Protein AF-A0A5J9SHT8-F1 (afdb_monomer_lite)

Foldseek 3Di:
DADQEDEAAQNQVVCVVPDDPLVVVVVNVVRHDVNGDYHYHHDPVRVVRNVVNVVVVVDDDD

pLDDT: mean 90.97, std 7.61, range [51.78, 97.31]

Sequence (62 aa):
MSYDLLHADELFSKLKPRCKVLPVIVEVDRILRPNGKFIVRDDKETVDEVQRVVRSLQWRSG

Structure (mmCIF, N/CA/C/O backbone):
data_AF-A0A5J9SHT8-F1
#
_entry.id   AF-A0A5J9SHT8-F1
#
loop_
_atom_site.group_PDB
_atom_site.id
_atom_site.type_symbol
_atom_site.label_atom_id
_atom_site.label_alt_id
_atom_site.label_comp_id
_atom_site.label_asym_id
_atom_site.label_entity_id
_atom_site.label_seq_id
_atom_site.pdbx_PDB_ins_code
_atom_site.Cartn_x
_atom_site.Cartn_y
_atom_site.Cartn_z
_atom_site.occupancy
_atom_site.B_iso_or_equiv
_atom_site.auth_seq_id
_atom_site.auth_comp_id
_atom_site.auth_asym_id
_atom_site.auth_atom_id
_atom_site.pdbx_PDB_model_num
ATOM 1 N N . MET A 1 1 ? 16.486 -5.074 -8.308 1.00 51.78 1 MET A N 1
ATOM 2 C CA . MET A 1 1 ? 15.554 -6.187 -8.590 1.00 51.78 1 MET A CA 1
ATOM 3 C C . MET A 1 1 ? 14.164 -5.695 -8.228 1.00 51.78 1 MET A C 1
ATOM 5 O O . MET A 1 1 ? 13.921 -5.468 -7.055 1.00 51.78 1 MET A O 1
ATOM 9 N N . SER A 1 2 ? 13.326 -5.387 -9.212 1.00 71.62 2 SER A N 1
ATOM 10 C CA . SER A 1 2 ? 11.977 -4.830 -9.025 1.00 71.62 2 SER A CA 1
ATOM 11 C C . SER A 1 2 ? 10.930 -5.876 -9.417 1.00 71.62 2 SER A C 1
ATOM 13 O O . SER A 1 2 ? 11.246 -6.788 -10.181 1.00 71.62 2 SER A O 1
ATOM 15 N N . TYR A 1 3 ? 9.732 -5.801 -8.840 1.00 84.00 3 TYR A N 1
ATOM 16 C CA . TYR A 1 3 ? 8.699 -6.832 -8.993 1.00 84.00 3 TYR A CA 1
ATOM 17 C C . TYR A 1 3 ? 7.717 -6.467 -10.109 1.00 84.00 3 TYR A C 1
ATOM 19 O O . TYR A 1 3 ? 7.349 -5.302 -10.258 1.00 84.00 3 TYR A O 1
ATOM 27 N N . ASP A 1 4 ? 7.278 -7.468 -10.873 1.00 87.81 4 ASP A N 1
ATOM 28 C CA . ASP A 1 4 ? 6.247 -7.309 -11.913 1.00 87.81 4 ASP A CA 1
ATOM 29 C C . ASP A 1 4 ? 4.829 -7.539 -11.369 1.00 87.81 4 ASP A C 1
ATOM 31 O O . ASP A 1 4 ? 3.847 -7.067 -11.943 1.00 87.81 4 ASP A O 1
ATOM 35 N N . LEU A 1 5 ? 4.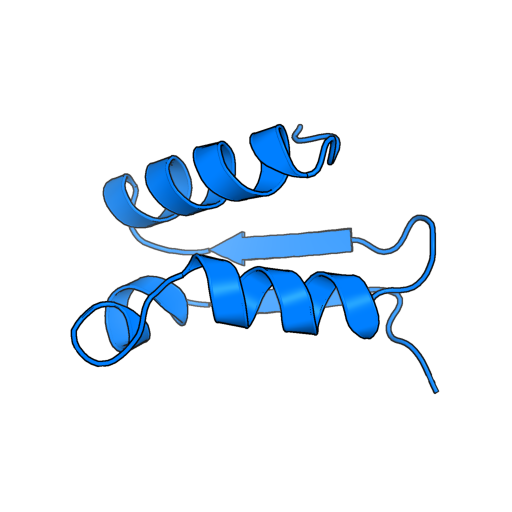719 -8.255 -10.248 1.00 92.62 5 LEU A N 1
ATOM 36 C CA . LEU A 1 5 ? 3.469 -8.530 -9.556 1.00 92.62 5 LEU A CA 1
ATOM 37 C C . LEU A 1 5 ? 3.698 -8.491 -8.046 1.00 92.62 5 LEU A C 1
ATOM 39 O O . LEU A 1 5 ? 4.600 -9.150 -7.531 1.00 92.62 5 LEU A O 1
ATOM 43 N N . LEU A 1 6 ? 2.836 -7.763 -7.347 1.00 94.31 6 LEU A N 1
ATOM 44 C CA . LEU A 1 6 ? 2.729 -7.780 -5.894 1.00 94.31 6 LEU A CA 1
ATOM 45 C C . LEU A 1 6 ? 1.299 -8.159 -5.512 1.00 94.31 6 LEU A C 1
ATOM 47 O O . LEU A 1 6 ? 0.339 -7.646 -6.088 1.00 94.31 6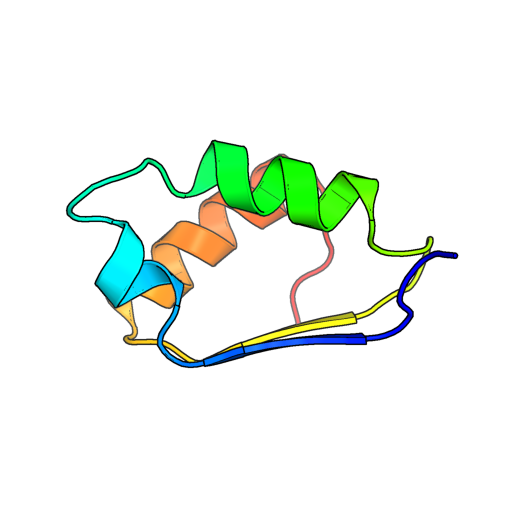 LEU A O 1
ATOM 51 N N . HIS A 1 7 ? 1.165 -9.066 -4.549 1.00 95.56 7 HIS A N 1
ATOM 52 C CA . HIS A 1 7 ? -0.119 -9.514 -4.025 1.00 95.56 7 HIS A CA 1
ATOM 53 C C . HIS A 1 7 ? -0.173 -9.238 -2.525 1.00 95.56 7 HIS A C 1
ATOM 55 O O . HIS A 1 7 ? 0.708 -9.675 -1.783 1.00 95.56 7 HIS A O 1
ATOM 61 N N . ALA A 1 8 ? -1.194 -8.505 -2.094 1.00 95.69 8 ALA A N 1
ATOM 62 C CA . ALA A 1 8 ? -1.473 -8.223 -0.695 1.00 95.69 8 ALA A CA 1
ATOM 63 C C . ALA A 1 8 ? -2.809 -8.869 -0.316 1.00 95.69 8 ALA A C 1
ATOM 65 O O . ALA A 1 8 ? -3.843 -8.502 -0.873 1.00 95.69 8 ALA A O 1
ATOM 66 N N . ASP A 1 9 ? -2.770 -9.812 0.624 1.00 96.81 9 ASP A N 1
ATOM 67 C CA . ASP A 1 9 ? -3.938 -10.558 1.102 1.00 96.81 9 ASP A CA 1
ATOM 68 C C . ASP A 1 9 ? -4.164 -10.263 2.587 1.00 96.81 9 ASP A C 1
ATOM 70 O O . ASP A 1 9 ? -3.306 -10.562 3.422 1.00 96.81 9 ASP A O 1
ATOM 74 N N . GLU A 1 10 ? -5.275 -9.591 2.895 1.00 96.06 10 GLU A N 1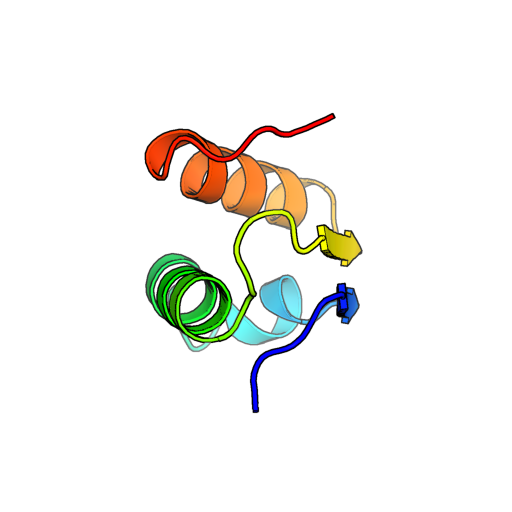
ATOM 75 C CA . GLU A 1 10 ? -5.650 -9.101 4.232 1.00 96.06 10 GLU A CA 1
ATOM 76 C C . GLU A 1 10 ? -4.563 -8.248 4.921 1.00 96.06 10 GLU A C 1
ATOM 78 O O . GLU A 1 10 ? -4.513 -8.125 6.148 1.00 96.06 10 GLU A O 1
ATOM 83 N N . LEU A 1 11 ? -3.623 -7.700 4.147 1.00 95.50 11 LEU A N 1
ATOM 84 C CA . LEU A 1 11 ? -2.472 -6.975 4.678 1.00 95.50 11 LEU A CA 1
ATOM 85 C C . LEU A 1 11 ? -2.907 -5.654 5.309 1.00 95.50 11 LEU A C 1
ATOM 87 O O . LEU A 1 11 ? -2.434 -5.292 6.386 1.00 95.50 11 LEU A O 1
ATOM 91 N N . PHE A 1 12 ? -3.769 -4.908 4.623 1.00 95.50 12 PHE A N 1
ATOM 92 C CA . PHE A 1 12 ? -4.075 -3.534 4.987 1.00 95.50 12 PHE A CA 1
ATOM 93 C C . PHE A 1 12 ? -5.048 -3.479 6.160 1.00 95.50 12 PHE A C 1
ATOM 95 O O . PHE A 1 12 ? -4.821 -2.685 7.070 1.00 95.50 12 PHE A O 1
ATOM 102 N N . SER A 1 13 ? -6.054 -4.352 6.214 1.00 94.94 13 SER A N 1
ATOM 103 C CA . SER A 1 13 ? -6.972 -4.442 7.360 1.00 94.94 13 SER A CA 1
ATOM 104 C C . SER A 1 13 ? -6.241 -4.787 8.658 1.00 94.94 13 SER A C 1
ATOM 106 O O . SER A 1 13 ? -6.522 -4.206 9.707 1.00 94.94 13 SER A O 1
ATOM 108 N N . LYS A 1 14 ? -5.219 -5.648 8.586 1.00 94.62 14 LYS A N 1
ATOM 109 C CA . LYS A 1 14 ? -4.344 -5.987 9.724 1.00 94.62 14 LYS A CA 1
ATOM 110 C C . LYS A 1 14 ? -3.357 -4.876 10.085 1.00 94.62 14 LYS A C 1
ATOM 112 O O . LYS A 1 14 ? -2.918 -4.791 11.234 1.00 94.62 14 LYS A O 1
ATOM 117 N N . LEU A 1 15 ? -2.982 -4.041 9.119 1.00 91.94 15 LEU A N 1
ATOM 118 C CA . LEU A 1 15 ? -1.959 -3.006 9.276 1.00 91.94 15 LEU A CA 1
ATOM 119 C C . LEU A 1 15 ? -2.532 -1.655 9.723 1.00 91.94 15 LEU A C 1
ATOM 121 O O . LEU A 1 15 ? -1.890 -0.963 10.514 1.00 91.94 15 LEU A O 1
ATOM 125 N N . LYS A 1 16 ? -3.750 -1.306 9.299 1.00 87.69 16 LYS A N 1
ATOM 126 C CA . LYS A 1 16 ? -4.466 -0.068 9.656 1.00 87.69 16 LYS A CA 1
ATOM 127 C C . LYS A 1 16 ? -4.488 0.274 11.153 1.00 87.69 16 LYS A C 1
ATOM 129 O O . LYS A 1 16 ? -4.308 1.448 11.472 1.00 87.69 16 LYS A O 1
ATOM 134 N N . PRO A 1 17 ? -4.641 -0.685 12.092 1.00 90.69 17 PRO A N 1
ATOM 135 C CA . PRO A 1 17 ? -4.604 -0.374 13.523 1.00 90.69 17 PRO A CA 1
ATOM 136 C C . PRO A 1 17 ? -3.245 0.150 14.011 1.00 90.69 17 PRO A C 1
ATOM 138 O O . PRO A 1 17 ? -3.157 0.715 15.097 1.00 90.69 17 PRO A O 1
ATOM 141 N N . ARG A 1 18 ? -2.171 -0.076 13.244 1.00 90.44 18 ARG A N 1
ATOM 142 C CA . ARG A 1 18 ? -0.786 0.242 13.626 1.00 90.44 18 ARG A CA 1
ATOM 143 C C . ARG A 1 18 ? -0.147 1.300 12.734 1.00 90.44 18 ARG A C 1
ATOM 145 O O . ARG A 1 18 ? 0.748 2.013 13.181 1.00 90.44 18 ARG A O 1
ATOM 152 N N . CYS A 1 19 ? -0.557 1.386 11.472 1.00 86.38 19 CYS A N 1
ATOM 153 C CA . CYS A 1 19 ? 0.108 2.192 10.458 1.00 86.38 19 CYS A CA 1
ATOM 154 C C . CYS A 1 19 ? -0.894 2.768 9.453 1.00 86.38 19 CYS A C 1
ATOM 156 O O . CYS A 1 19 ? -1.945 2.195 9.182 1.00 86.38 19 CYS A O 1
ATOM 158 N N . LYS A 1 20 ? -0.526 3.900 8.849 1.00 90.88 20 LYS A N 1
ATOM 159 C CA . LYS A 1 20 ? -1.290 4.499 7.748 1.00 90.88 20 LYS A CA 1
ATOM 160 C C . LYS A 1 20 ? -1.085 3.685 6.465 1.00 90.88 20 LYS A C 1
ATOM 162 O O . LYS A 1 20 ? 0.017 3.202 6.214 1.00 90.88 20 LYS A O 1
ATOM 167 N N . VAL A 1 21 ? -2.117 3.606 5.623 1.00 92.62 21 VAL A N 1
ATOM 168 C CA . VAL A 1 21 ? -2.074 2.898 4.328 1.00 92.62 21 VAL A CA 1
ATOM 169 C C . VAL A 1 21 ? -1.129 3.580 3.330 1.00 92.62 21 VAL A C 1
ATOM 171 O O . VAL A 1 21 ? -0.369 2.906 2.640 1.00 92.62 21 VAL A O 1
ATOM 174 N N . LEU A 1 22 ? -1.125 4.918 3.284 1.00 93.31 22 LEU A N 1
ATOM 175 C CA . LEU A 1 22 ? -0.351 5.693 2.305 1.00 93.31 22 LEU A CA 1
ATOM 176 C C . LEU A 1 22 ? 1.162 5.372 2.303 1.00 93.31 22 LEU A C 1
ATOM 178 O O . LEU A 1 22 ? 1.669 5.063 1.229 1.00 93.31 22 LEU A O 1
ATOM 182 N N . PRO A 1 23 ? 1.888 5.379 3.441 1.00 93.12 23 PRO A N 1
ATOM 183 C CA . PRO A 1 23 ? 3.304 5.003 3.468 1.00 93.12 23 PRO A CA 1
ATOM 184 C C . PRO A 1 23 ? 3.595 3.616 2.887 1.00 93.12 23 PRO A C 1
ATOM 186 O O . PRO A 1 23 ? 4.594 3.438 2.201 1.00 93.12 23 PRO A O 1
ATOM 189 N N . VAL A 1 24 ? 2.712 2.641 3.123 1.00 94.00 24 VAL A N 1
ATOM 190 C CA . VAL A 1 24 ? 2.875 1.289 2.571 1.00 94.00 24 VAL A CA 1
ATOM 191 C C . VAL A 1 24 ? 2.731 1.316 1.054 1.00 94.00 24 VAL A C 1
ATOM 193 O O . VAL A 1 24 ? 3.567 0.754 0.357 1.00 94.00 24 VAL A O 1
ATOM 196 N N . ILE A 1 25 ? 1.715 2.009 0.533 1.00 94.44 25 ILE A N 1
ATOM 197 C CA . ILE A 1 25 ? 1.509 2.143 -0.915 1.00 94.44 25 ILE A CA 1
ATOM 198 C C . ILE A 1 25 ? 2.682 2.872 -1.588 1.00 94.44 25 ILE A C 1
ATOM 200 O O . ILE A 1 25 ? 3.075 2.482 -2.681 1.00 94.44 25 ILE A O 1
ATOM 204 N N . VAL A 1 26 ? 3.282 3.876 -0.940 1.00 93.31 26 VAL A N 1
ATOM 205 C CA . VAL A 1 26 ? 4.478 4.567 -1.463 1.00 93.31 26 VAL A CA 1
ATOM 206 C C . VAL A 1 26 ? 5.668 3.612 -1.594 1.00 93.31 26 VAL A C 1
ATOM 208 O O . VAL A 1 26 ? 6.379 3.648 -2.596 1.00 93.31 26 VAL A O 1
ATOM 211 N N . GLU A 1 27 ? 5.874 2.712 -0.631 1.00 93.00 27 GLU A N 1
ATOM 212 C CA . GLU A 1 27 ? 6.920 1.692 -0.762 1.00 93.00 27 GLU A CA 1
ATOM 213 C C . GLU A 1 27 ? 6.597 0.666 -1.853 1.00 93.00 27 GLU A C 1
ATOM 215 O O . GLU A 1 27 ? 7.506 0.252 -2.571 1.00 93.00 27 GLU A O 1
ATOM 220 N N . VAL A 1 28 ? 5.321 0.291 -2.022 1.00 93.62 28 VAL A N 1
ATOM 221 C CA . VAL A 1 28 ? 4.871 -0.559 -3.139 1.00 93.62 28 VAL A CA 1
ATOM 222 C C . VAL A 1 28 ? 5.175 0.121 -4.478 1.00 93.62 28 VAL A C 1
ATOM 224 O O . VAL A 1 28 ? 5.758 -0.520 -5.347 1.00 93.62 28 VAL A O 1
ATOM 227 N N . ASP A 1 29 ? 4.857 1.409 -4.631 1.00 90.94 29 ASP A N 1
ATOM 228 C CA . ASP A 1 29 ? 5.169 2.211 -5.825 1.00 90.94 29 ASP A CA 1
ATOM 229 C C . ASP A 1 29 ? 6.669 2.233 -6.133 1.00 90.94 29 ASP A C 1
ATOM 231 O O . ASP A 1 29 ? 7.079 1.991 -7.266 1.00 90.94 29 ASP A O 1
ATOM 235 N N . ARG A 1 30 ? 7.504 2.401 -5.102 1.00 91.56 30 ARG A N 1
ATOM 236 C CA . ARG A 1 30 ? 8.965 2.433 -5.242 1.00 91.56 30 ARG A CA 1
ATOM 237 C C . ARG A 1 30 ? 9.559 1.116 -5.757 1.00 91.56 30 ARG A C 1
ATOM 239 O O . ARG A 1 30 ? 10.594 1.140 -6.428 1.00 91.56 30 ARG A O 1
ATOM 246 N N . ILE A 1 31 ? 8.974 -0.032 -5.402 1.00 92.81 31 ILE A N 1
ATOM 247 C CA . ILE A 1 31 ? 9.518 -1.362 -5.745 1.00 92.81 31 ILE A CA 1
ATOM 248 C C . ILE A 1 31 ? 8.845 -2.011 -6.962 1.00 92.81 31 ILE A C 1
ATOM 250 O O . ILE A 1 31 ? 9.425 -2.929 -7.561 1.00 92.81 31 ILE A O 1
ATOM 254 N N . LEU A 1 32 ? 7.632 -1.575 -7.310 1.00 91.25 32 LEU A N 1
ATOM 255 C CA . LEU A 1 32 ? 6.886 -2.072 -8.457 1.00 91.25 32 LEU A CA 1
ATOM 256 C C . LEU A 1 32 ? 7.503 -1.506 -9.741 1.00 91.25 32 LEU A C 1
ATOM 258 O O . LEU A 1 32 ? 7.789 -0.315 -9.846 1.00 91.25 32 LEU A O 1
ATOM 262 N N . ARG A 1 33 ? 7.750 -2.361 -10.739 1.00 88.38 33 ARG A N 1
ATOM 263 C CA . ARG A 1 33 ? 8.223 -1.869 -12.040 1.00 88.38 33 ARG A CA 1
ATOM 264 C C . ARG A 1 33 ? 7.164 -1.007 -12.724 1.00 88.38 33 ARG A C 1
ATOM 266 O O . ARG A 1 33 ? 5.971 -1.227 -12.511 1.00 88.38 33 ARG A O 1
ATOM 273 N N . PRO A 1 34 ? 7.573 -0.111 -13.642 1.00 85.88 34 PRO A N 1
ATOM 274 C CA . PRO A 1 34 ? 6.646 0.460 -14.609 1.00 85.88 34 PRO A CA 1
ATOM 275 C C . PRO A 1 34 ? 5.821 -0.654 -15.273 1.00 85.88 34 PRO A C 1
ATOM 277 O O . PRO A 1 34 ? 6.385 -1.641 -15.743 1.00 85.88 34 PRO A O 1
ATOM 280 N N . ASN A 1 35 ? 4.495 -0.497 -15.304 1.00 84.69 35 ASN A N 1
ATOM 281 C CA . ASN A 1 35 ? 3.515 -1.490 -15.782 1.00 84.69 35 ASN A CA 1
ATOM 282 C C . ASN A 1 35 ? 3.360 -2.767 -14.934 1.00 84.69 35 ASN A C 1
ATOM 284 O O . ASN A 1 35 ? 2.642 -3.682 -15.346 1.00 84.69 35 ASN A O 1
ATOM 288 N N . GLY A 1 36 ? 3.992 -2.842 -13.763 1.00 90.31 36 GLY A N 1
ATOM 289 C CA . GLY A 1 36 ? 3.742 -3.908 -12.802 1.00 90.31 36 GLY A CA 1
ATOM 290 C C . GLY A 1 36 ? 2.302 -3.877 -12.287 1.00 90.31 36 GLY A C 1
ATOM 291 O O . GLY A 1 36 ? 1.608 -2.861 -12.359 1.00 90.31 36 GLY A O 1
ATOM 292 N N . LYS A 1 37 ? 1.836 -5.013 -11.770 1.00 92.06 37 LYS A N 1
ATOM 293 C CA . LYS A 1 37 ? 0.486 -5.156 -11.217 1.00 92.06 37 LYS A CA 1
ATOM 294 C C . LYS A 1 37 ? 0.534 -5.247 -9.699 1.00 92.06 37 LYS A C 1
ATOM 296 O O . LYS A 1 37 ? 1.356 -5.968 -9.139 1.00 92.06 37 LYS A O 1
ATOM 301 N N . PHE A 1 38 ? -0.398 -4.568 -9.045 1.00 95.00 38 PHE A N 1
ATOM 302 C CA . PHE A 1 38 ? -0.630 -4.705 -7.615 1.00 95.00 38 PHE A CA 1
ATOM 303 C C . PHE A 1 38 ? -2.048 -5.212 -7.384 1.00 95.00 38 PHE A C 1
ATOM 305 O O . PHE A 1 38 ? -3.015 -4.547 -7.749 1.00 95.00 38 PHE A O 1
ATOM 312 N N . IL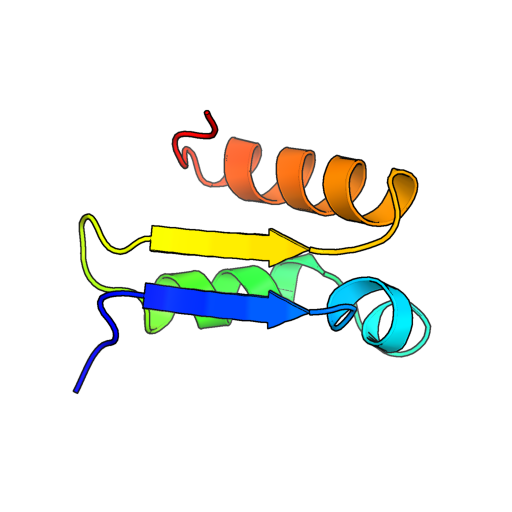E A 1 39 ? -2.165 -6.415 -6.828 1.00 95.31 39 ILE A N 1
ATOM 313 C CA . ILE A 1 39 ? -3.446 -7.047 -6.528 1.00 95.31 39 ILE A CA 1
ATOM 314 C C . ILE A 1 39 ? -3.659 -6.968 -5.022 1.00 95.31 39 ILE A C 1
ATOM 316 O O . ILE A 1 39 ? -2.830 -7.445 -4.246 1.00 95.31 39 ILE A O 1
ATOM 320 N N . VAL A 1 40 ? -4.783 -6.377 -4.626 1.00 96.06 40 VAL A N 1
ATOM 321 C CA . VAL A 1 40 ? -5.171 -6.227 -3.226 1.00 96.06 40 VAL A CA 1
ATOM 322 C C . VAL A 1 40 ? -6.457 -6.991 -2.996 1.00 96.06 40 VAL A C 1
ATOM 324 O O . VAL A 1 40 ? -7.474 -6.717 -3.633 1.00 96.06 40 VAL A O 1
ATOM 327 N N . ARG A 1 41 ? -6.398 -7.941 -2.070 1.00 97.31 41 ARG A N 1
ATOM 328 C CA . ARG A 1 41 ? -7.547 -8.667 -1.556 1.00 97.31 41 ARG A CA 1
ATOM 329 C C . ARG A 1 41 ? -7.680 -8.328 -0.081 1.00 97.31 41 ARG A C 1
ATOM 331 O O . ARG A 1 41 ? -6.813 -8.660 0.717 1.00 97.31 41 ARG A O 1
ATOM 338 N N . ASP A 1 42 ? -8.750 -7.633 0.268 1.00 96.81 42 ASP A N 1
ATOM 339 C CA . ASP A 1 42 ? -9.027 -7.245 1.646 1.00 96.81 42 ASP A CA 1
ATOM 340 C C . ASP A 1 42 ? -10.533 -7.016 1.835 1.00 96.81 42 ASP A C 1
ATOM 342 O O . ASP A 1 42 ? -11.313 -7.176 0.888 1.00 96.81 42 ASP A O 1
ATOM 346 N N . ASP A 1 43 ? -10.952 -6.646 3.044 1.00 96.19 43 ASP A N 1
ATOM 347 C CA . ASP A 1 43 ? -12.331 -6.228 3.286 1.00 96.19 43 ASP A CA 1
ATOM 348 C C . ASP A 1 43 ? -12.707 -4.994 2.440 1.00 96.19 43 ASP A C 1
ATOM 350 O O . ASP A 1 43 ? -11.854 -4.207 2.019 1.00 96.19 43 ASP A O 1
ATOM 354 N N . LYS A 1 44 ? -14.007 -4.816 2.183 1.00 96.00 44 LYS A N 1
ATOM 355 C CA . LYS A 1 44 ? -14.506 -3.774 1.275 1.00 96.00 44 LYS A CA 1
ATOM 356 C C . LYS A 1 44 ? -14.089 -2.360 1.695 1.00 96.00 44 LYS A C 1
ATOM 358 O O . LYS A 1 44 ? -13.669 -1.584 0.843 1.00 96.00 44 LYS A O 1
ATOM 363 N N . GLU A 1 45 ? -14.178 -2.030 2.982 1.00 94.88 45 GLU A N 1
ATOM 364 C CA . GLU A 1 45 ? -13.819 -0.700 3.490 1.00 94.88 45 GLU A CA 1
ATOM 365 C C . GLU A 1 45 ? -12.319 -0.431 3.300 1.00 94.88 45 GLU A C 1
ATOM 367 O O . GLU A 1 45 ? -11.890 0.670 2.938 1.00 94.88 45 GLU A O 1
ATOM 372 N N . THR A 1 46 ? -11.506 -1.465 3.492 1.00 95.56 46 THR A N 1
ATOM 373 C CA . THR A 1 46 ? -10.071 -1.417 3.242 1.00 95.56 46 THR A CA 1
ATOM 374 C C . THR A 1 46 ? -9.718 -1.280 1.774 1.00 95.56 46 THR A C 1
ATOM 376 O O . THR A 1 46 ? -8.887 -0.432 1.438 1.00 95.56 46 THR A O 1
ATOM 379 N N . VAL A 1 47 ? -10.375 -2.029 0.894 1.00 95.69 47 VAL A N 1
ATOM 380 C CA . VAL A 1 47 ? -10.189 -1.885 -0.552 1.00 95.69 47 VAL A CA 1
ATOM 381 C C . VAL A 1 47 ? -10.579 -0.478 -1.012 1.00 95.69 47 VAL A C 1
ATOM 383 O O . VAL A 1 47 ? -9.814 0.137 -1.753 1.00 95.69 47 VA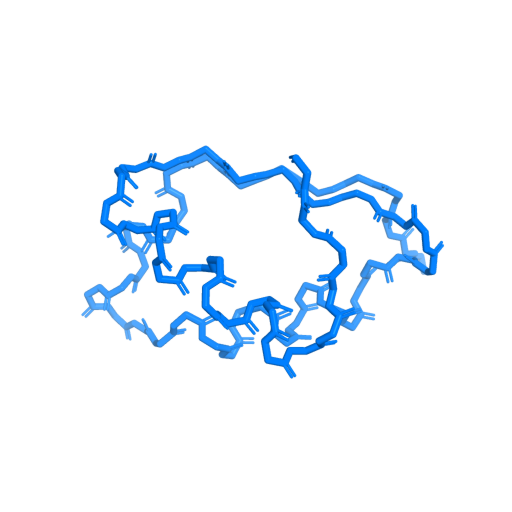L A O 1
ATOM 386 N N . ASP A 1 48 ? -11.691 0.082 -0.527 1.00 95.19 48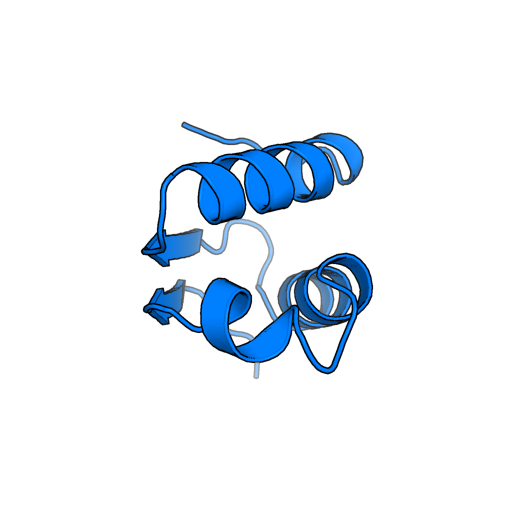 ASP A N 1
ATOM 387 C CA . ASP A 1 48 ? -12.140 1.436 -0.882 1.00 95.19 48 ASP A CA 1
ATOM 388 C C . ASP A 1 48 ? -11.135 2.521 -0.434 1.00 95.19 48 ASP A C 1
ATOM 390 O O . ASP A 1 48 ? -10.889 3.506 -1.140 1.00 95.19 48 ASP A O 1
ATOM 394 N N . GLU A 1 49 ? -10.500 2.356 0.731 1.00 94.38 49 GLU A N 1
ATOM 395 C CA . GLU A 1 49 ? -9.422 3.245 1.179 1.00 94.38 49 GLU A CA 1
ATOM 396 C C . GLU A 1 49 ? -8.174 3.133 0.300 1.00 94.38 49 GLU A C 1
ATOM 398 O O . GLU A 1 49 ? -7.656 4.155 -0.159 1.00 94.38 49 GLU A O 1
ATOM 403 N N . VAL A 1 50 ? -7.719 1.909 0.019 1.00 95.31 50 VAL A N 1
ATOM 404 C CA . VAL A 1 50 ? -6.568 1.672 -0.861 1.00 95.31 50 VAL A CA 1
ATOM 405 C C . VAL A 1 50 ? -6.834 2.255 -2.249 1.00 95.31 50 VAL A C 1
ATOM 407 O O . VAL A 1 50 ? -5.973 2.951 -2.787 1.00 95.31 50 VAL A O 1
ATOM 410 N N . GLN A 1 51 ? -8.038 2.065 -2.798 1.00 94.81 51 GLN A N 1
ATOM 411 C CA . GLN A 1 51 ? -8.447 2.628 -4.085 1.00 94.81 51 GLN A CA 1
ATOM 412 C C . GLN A 1 51 ? -8.357 4.158 -4.114 1.00 94.81 51 GLN A C 1
ATOM 414 O O . GLN A 1 51 ? -7.878 4.723 -5.100 1.00 94.81 51 GLN A O 1
ATOM 419 N N . ARG A 1 52 ? -8.771 4.851 -3.044 1.00 94.06 52 ARG A N 1
ATOM 420 C CA . ARG A 1 52 ? -8.623 6.316 -2.949 1.00 94.06 52 ARG A CA 1
ATOM 421 C C . ARG A 1 52 ? -7.158 6.743 -2.986 1.00 94.06 52 ARG A C 1
ATOM 423 O O . ARG A 1 52 ? -6.822 7.694 -3.690 1.00 94.06 52 ARG A O 1
ATOM 430 N N . VAL A 1 53 ? -6.292 6.025 -2.273 1.00 94.19 53 VAL A N 1
ATOM 431 C CA . VAL A 1 53 ? -4.853 6.313 -2.234 1.00 94.19 53 VAL A CA 1
ATOM 432 C C . VAL A 1 53 ? -4.214 6.094 -3.604 1.00 94.19 53 VAL A C 1
ATOM 434 O O . VAL A 1 53 ? -3.608 7.020 -4.138 1.00 94.19 53 VAL A O 1
ATOM 437 N N . VAL A 1 54 ? -4.392 4.926 -4.227 1.00 94.06 54 VAL A N 1
ATOM 438 C CA . VAL A 1 54 ? -3.766 4.638 -5.533 1.00 94.06 54 VAL A CA 1
ATOM 439 C C . VAL A 1 54 ? -4.280 5.570 -6.640 1.00 94.06 54 VAL A C 1
ATOM 441 O O . VAL A 1 54 ? -3.509 5.979 -7.503 1.00 94.06 54 VAL A O 1
ATOM 444 N N . ARG A 1 55 ? -5.547 6.013 -6.580 1.00 92.19 55 ARG A N 1
ATOM 445 C CA . ARG A 1 55 ? -6.078 7.042 -7.495 1.00 92.19 55 ARG A CA 1
ATOM 446 C C . ARG A 1 55 ? -5.384 8.393 -7.324 1.00 92.19 55 ARG A C 1
ATOM 448 O O . ARG A 1 55 ? -5.113 9.054 -8.323 1.00 92.19 55 ARG A O 1
ATOM 455 N N . SER A 1 56 ? -5.060 8.799 -6.092 1.00 91.56 56 SER A N 1
ATOM 456 C CA . SER A 1 56 ? -4.282 10.029 -5.860 1.00 91.56 56 SER A CA 1
ATOM 457 C C . SER A 1 56 ? -2.866 9.956 -6.441 1.00 91.56 56 SER A C 1
ATOM 459 O O . SER A 1 56 ? -2.339 10.973 -6.883 1.00 91.56 56 SER A O 1
ATOM 461 N N . LEU A 1 57 ? -2.303 8.746 -6.543 1.00 89.75 57 LEU A N 1
ATOM 462 C CA . LEU A 1 57 ? -1.017 8.464 -7.189 1.00 89.75 57 LEU A CA 1
ATOM 463 C C . LEU A 1 57 ? -1.127 8.295 -8.715 1.00 89.75 57 LEU A C 1
ATOM 465 O O . LEU A 1 57 ? -0.153 7.922 -9.360 1.00 89.75 57 LEU A O 1
ATOM 469 N N . GLN A 1 58 ? -2.296 8.568 -9.309 1.00 89.62 58 GLN A N 1
ATOM 470 C CA . GLN A 1 58 ? -2.565 8.417 -10.747 1.00 89.62 58 GLN A CA 1
ATOM 471 C C . GLN A 1 58 ? -2.416 6.976 -11.265 1.00 89.62 58 GLN A C 1
ATOM 473 O O . GLN A 1 58 ? -2.236 6.748 -12.465 1.00 89.62 58 GLN A O 1
ATOM 478 N N . TRP A 1 59 ? -2.529 5.979 -10.385 1.00 90.81 59 TRP A N 1
ATOM 479 C CA . TRP A 1 59 ? -2.549 4.585 -10.807 1.00 90.81 59 TRP A CA 1
ATOM 480 C C . TRP A 1 59 ? -3.865 4.259 -11.508 1.00 90.81 59 TRP A C 1
ATOM 482 O O . TRP A 1 59 ? -4.950 4.678 -11.092 1.00 90.81 59 TRP A O 1
ATOM 492 N N . ARG A 1 60 ? -3.782 3.444 -12.562 1.00 83.94 60 ARG A N 1
ATOM 493 C CA . ARG A 1 60 ? -4.972 2.881 -13.202 1.00 83.94 60 ARG A CA 1
ATOM 494 C C . ARG A 1 60 ? -5.518 1.768 -12.311 1.00 83.94 60 ARG A C 1
ATOM 496 O O . ARG A 1 60 ? -4.798 0.832 -11.985 1.00 83.94 60 ARG A O 1
ATOM 503 N N . SER A 1 61 ? -6.788 1.881 -11.936 1.00 76.19 61 SER A N 1
ATOM 504 C CA . SER A 1 61 ? -7.547 0.814 -11.276 1.00 76.19 61 SER A CA 1
ATOM 505 C C . SER A 1 61 ? -8.604 0.307 -12.253 1.00 76.19 61 SER A C 1
ATOM 507 O O . SER A 1 61 ? -9.201 1.112 -12.972 1.00 76.19 61 SER A O 1
ATOM 509 N N . GLY A 1 62 ? -8.770 -1.011 -12.329 1.00 65.19 62 GLY A N 1
ATOM 510 C CA . GLY A 1 62 ? -9.699 -1.705 -13.219 1.00 65.19 62 GLY A CA 1
ATOM 511 C C . GLY A 1 62 ? -10.256 -2.941 -12.543 1.00 65.19 62 GLY A C 1
ATOM 512 O O . GLY A 1 62 ? -9.548 -3.473 -11.657 1.00 65.19 62 GLY A O 1
#

Organism: NCBI:txid38414

Secondary structure (DSSP, 8-state):
--EEEEEEESHHHHHTTTS-HHHHHHHHHHHEEEEEEEEEE--HHHHHHHHHHHHHTT----

Radius of gyration: 11.08 Å; chains: 1; bounding box: 30×21×29 Å

InterPro domains:
  IPR004159 Putative S-adenosyl-L-methionine-dependent methyltransferase [PF03141] (2-61)
  IPR004159 Putative S-adenosyl-L-methionine-dependent methyltransferase [PTHR10108] (2-60)
  IPR029063 S-adenosyl-L-methionine-dependent methyltransferase superfamily [SSF53335] (2-52)